Protein AF-A0A2H9MKX2-F1 (afdb_monomer_lite)

Structure (mmCIF, N/CA/C/O backbone):
data_AF-A0A2H9MKX2-F1
#
_entry.id   AF-A0A2H9MKX2-F1
#
loop_
_atom_site.group_PDB
_atom_site.id
_atom_site.type_symbol
_atom_site.label_atom_id
_atom_site.label_alt_id
_atom_site.label_comp_id
_atom_site.label_asym_id
_atom_site.label_entity_id
_atom_site.label_seq_id
_atom_site.pdbx_PDB_ins_code
_atom_site.Cartn_x
_atom_site.Cartn_y
_atom_site.Cartn_z
_atom_site.occupancy
_atom_site.B_iso_or_equiv
_atom_site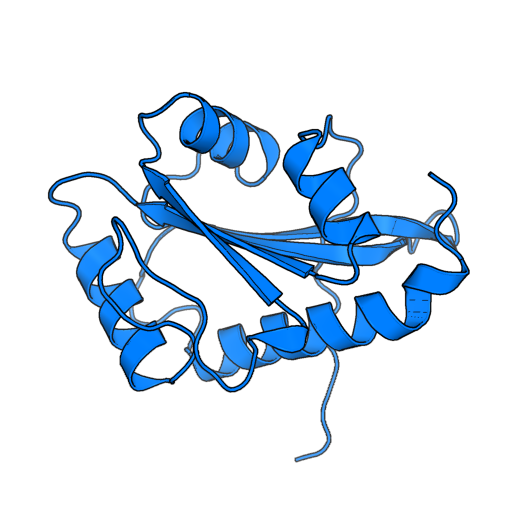.auth_seq_id
_atom_site.auth_comp_id
_atom_site.auth_asym_id
_atom_site.auth_atom_id
_atom_site.pdbx_PDB_model_num
ATOM 1 N N . PRO A 1 1 ? 14.226 -6.787 18.713 1.00 56.94 1 PRO A N 1
ATOM 2 C CA . PRO A 1 1 ? 13.653 -5.441 18.943 1.00 56.94 1 PRO A CA 1
ATOM 3 C C . PRO A 1 1 ? 12.142 -5.561 19.095 1.00 56.94 1 PRO A C 1
ATOM 5 O O . PRO A 1 1 ? 11.544 -6.360 18.383 1.00 56.94 1 PRO A O 1
ATOM 8 N N . GLU A 1 2 ? 11.560 -4.831 20.038 1.00 74.94 2 GLU A N 1
ATOM 9 C CA . GLU A 1 2 ? 10.108 -4.739 20.190 1.00 74.94 2 GLU A CA 1
ATOM 10 C C . GLU A 1 2 ? 9.519 -3.987 18.985 1.00 74.94 2 GLU A C 1
ATOM 12 O O . GLU A 1 2 ? 10.102 -3.006 18.512 1.00 74.94 2 GLU A O 1
ATOM 17 N N . PHE A 1 3 ? 8.414 -4.488 18.432 1.00 84.31 3 PHE A N 1
ATOM 18 C CA . PHE A 1 3 ? 7.737 -3.858 17.301 1.00 84.31 3 PHE A CA 1
ATOM 19 C C . PHE A 1 3 ? 7.150 -2.512 17.743 1.00 84.31 3 PHE A C 1
ATOM 21 O O . PHE A 1 3 ? 6.425 -2.445 18.731 1.00 84.31 3 PHE A O 1
ATOM 28 N N . THR A 1 4 ? 7.471 -1.435 17.020 1.00 88.00 4 THR A N 1
ATOM 29 C CA . THR A 1 4 ? 6.900 -0.102 17.259 1.00 88.00 4 THR A CA 1
ATOM 30 C C . THR A 1 4 ? 6.056 0.301 16.052 1.00 88.00 4 THR A C 1
ATOM 32 O O . THR A 1 4 ? 6.639 0.601 15.004 1.00 88.00 4 THR A O 1
ATOM 35 N N . PRO A 1 5 ? 4.716 0.363 16.183 1.00 87.69 5 PRO A N 1
ATOM 36 C CA . PRO A 1 5 ? 3.852 0.725 15.070 1.00 87.69 5 PRO A CA 1
ATOM 37 C C . PRO A 1 5 ? 4.160 2.122 14.520 1.00 87.69 5 PRO A C 1
ATOM 39 O O . PRO A 1 5 ? 4.211 3.111 15.258 1.00 87.69 5 PRO A O 1
ATOM 42 N N . PHE A 1 6 ? 4.317 2.215 13.203 1.00 90.38 6 PHE A N 1
ATOM 43 C CA . PHE A 1 6 ? 4.342 3.461 12.450 1.00 90.38 6 PHE A CA 1
ATOM 44 C C . PHE A 1 6 ? 3.003 4.201 12.605 1.00 90.38 6 PHE A C 1
ATOM 46 O O . PHE A 1 6 ? 1.933 3.600 12.526 1.00 90.38 6 PHE A O 1
ATOM 53 N N . LYS A 1 7 ? 3.063 5.519 12.833 1.00 88.75 7 LYS A N 1
ATOM 54 C CA . LYS A 1 7 ? 1.887 6.377 13.089 1.00 88.75 7 LYS A CA 1
ATOM 55 C C . LYS A 1 7 ? 1.712 7.511 12.07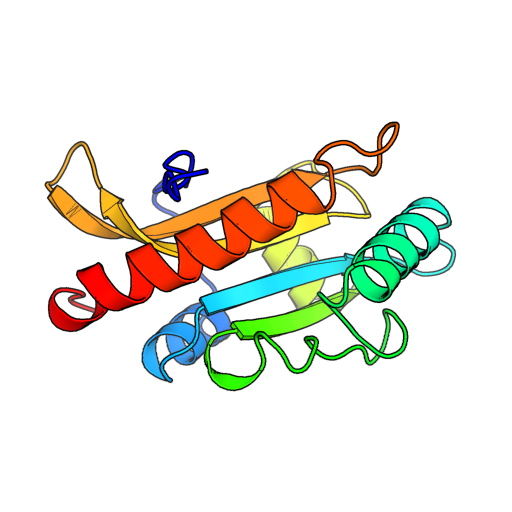5 1.00 88.75 7 LYS A C 1
ATOM 57 O O . LYS A 1 7 ? 0.837 8.348 12.249 1.00 88.75 7 LYS A O 1
ATOM 62 N N . GLY A 1 8 ? 2.545 7.577 11.038 1.00 90.75 8 GLY A N 1
ATOM 63 C CA . GLY A 1 8 ? 2.546 8.681 10.070 1.00 90.75 8 GLY A CA 1
ATOM 64 C C . GLY A 1 8 ? 1.531 8.530 8.932 1.00 90.75 8 GLY A C 1
ATOM 65 O O . GLY A 1 8 ? 1.814 8.986 7.827 1.00 90.75 8 GLY A O 1
ATOM 66 N N . PHE A 1 9 ? 0.397 7.865 9.167 1.00 95.06 9 PHE A N 1
ATOM 67 C CA . PHE A 1 9 ? -0.681 7.770 8.182 1.00 95.06 9 PHE A CA 1
ATOM 68 C C . PHE A 1 9 ? -1.462 9.091 8.135 1.00 95.06 9 PHE A C 1
ATOM 70 O O . PHE A 1 9 ? -1.891 9.609 9.164 1.00 95.06 9 PHE A O 1
ATOM 77 N N . LEU A 1 10 ? -1.639 9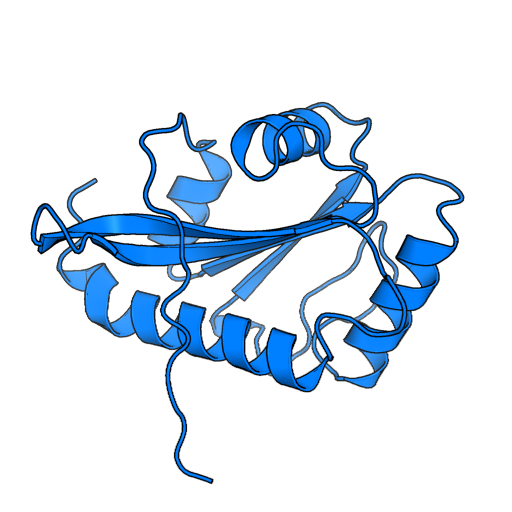.642 6.937 1.00 94.19 10 LEU A N 1
ATOM 78 C CA . LEU A 1 10 ? -2.468 10.814 6.674 1.00 94.19 10 LEU A CA 1
ATOM 79 C C . LEU A 1 10 ? -3.944 10.412 6.682 1.00 94.19 10 LEU A C 1
ATOM 81 O O . LEU A 1 10 ? -4.289 9.408 6.075 1.00 94.19 10 LEU A O 1
ATOM 85 N N . THR A 1 11 ? -4.807 11.220 7.301 1.00 94.44 11 THR A N 1
ATOM 86 C CA . THR A 1 11 ? -6.266 10.991 7.399 1.00 94.44 11 THR A CA 1
ATOM 87 C C . THR A 1 11 ? -7.080 12.124 6.769 1.00 94.44 11 THR A C 1
ATOM 89 O O . THR A 1 11 ? -8.207 12.415 7.177 1.00 94.44 11 THR A O 1
ATOM 92 N N . LYS A 1 12 ? -6.498 12.831 5.789 1.00 90.75 12 LYS A N 1
ATOM 93 C CA . LYS A 1 12 ? -7.171 13.969 5.148 1.00 90.75 12 LYS A CA 1
ATOM 94 C C . LYS A 1 12 ? -8.432 13.492 4.429 1.00 90.75 12 LYS A C 1
ATOM 96 O O . LYS A 1 12 ? -8.437 12.427 3.823 1.00 90.75 12 LYS A O 1
ATOM 101 N N . ASN A 1 13 ? -9.465 14.329 4.438 1.00 90.06 13 ASN A N 1
ATOM 102 C CA . ASN A 1 13 ? -10.708 14.035 3.738 1.00 90.06 13 ASN A CA 1
ATOM 103 C C . ASN A 1 13 ? -10.496 14.103 2.215 1.00 90.06 13 ASN A C 1
ATOM 105 O O . ASN A 1 13 ? -10.361 15.194 1.656 1.00 90.06 13 ASN A O 1
ATOM 109 N N . VAL A 1 14 ? -10.442 12.942 1.564 1.00 93.88 14 VAL A N 1
ATOM 110 C CA . VAL A 1 14 ? -10.315 12.785 0.110 1.00 93.88 14 VAL A CA 1
ATOM 111 C C . VAL A 1 14 ? -11.357 11.788 -0.390 1.00 93.88 14 VAL A C 1
ATOM 113 O O . VAL A 1 14 ? -11.854 10.961 0.371 1.00 93.88 14 VAL A O 1
ATOM 116 N N . SER A 1 15 ? -11.682 11.849 -1.681 1.00 95.12 15 SER A N 1
ATOM 117 C CA . SER A 1 15 ? -12.551 10.848 -2.304 1.00 95.12 15 SER A CA 1
ATOM 118 C C . SER A 1 15 ? -11.751 9.571 -2.553 1.00 95.12 15 SER A C 1
ATOM 120 O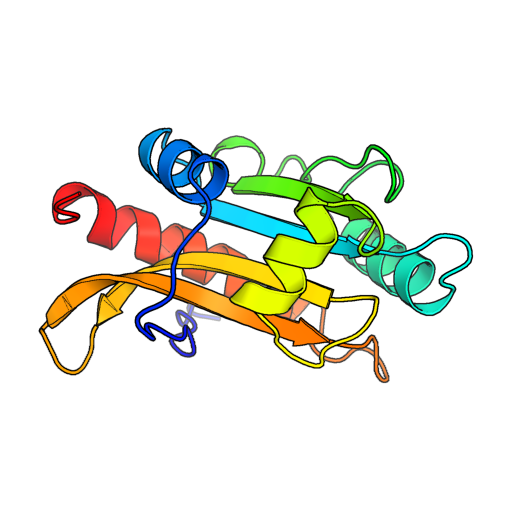 O . SER A 1 15 ? -11.023 9.479 -3.539 1.00 95.12 15 SER A O 1
ATOM 122 N N . HIS A 1 16 ? -11.852 8.597 -1.650 1.00 95.88 16 HIS A N 1
ATOM 123 C CA . HIS A 1 16 ? -11.231 7.289 -1.848 1.00 95.88 16 HIS A CA 1
ATOM 124 C C . HIS A 1 16 ? -11.947 6.521 -2.970 1.00 95.88 16 HIS A C 1
ATOM 126 O O . HIS A 1 16 ? -13.177 6.499 -2.977 1.00 95.88 16 HIS A O 1
ATOM 132 N N . PRO A 1 17 ? -11.220 5.889 -3.909 1.00 95.62 17 PRO A N 1
ATOM 133 C CA . PRO A 1 17 ? -11.842 5.048 -4.924 1.00 95.62 17 PRO A CA 1
ATOM 134 C C . PRO A 1 17 ? -12.589 3.859 -4.310 1.00 95.62 17 PRO A C 1
ATOM 136 O O . PRO A 1 17 ? -12.101 3.260 -3.350 1.00 95.62 17 PRO A O 1
ATOM 139 N N . ASP A 1 18 ? -13.710 3.456 -4.914 1.00 96.38 18 ASP A N 1
ATOM 140 C CA . ASP A 1 18 ? -14.543 2.353 -4.407 1.00 96.38 18 ASP A CA 1
ATOM 141 C C . ASP A 1 18 ? -13.743 1.059 -4.224 1.00 96.38 18 ASP A C 1
ATOM 143 O O . ASP A 1 18 ? -13.827 0.420 -3.183 1.00 96.38 18 ASP A O 1
ATOM 147 N N . TRP A 1 19 ? -12.849 0.730 -5.163 1.00 96.88 19 TRP A N 1
ATOM 148 C CA . TRP A 1 19 ? -12.006 -0.466 -5.068 1.00 96.88 19 TRP A CA 1
ATOM 149 C C . TRP A 1 19 ? -11.062 -0.460 -3.853 1.00 96.88 19 TRP A C 1
ATOM 151 O O . TRP A 1 19 ? -10.687 -1.529 -3.371 1.00 96.88 19 TRP A O 1
ATOM 161 N N . VAL A 1 20 ? -10.680 0.714 -3.333 1.00 97.94 20 VAL A N 1
ATOM 162 C CA . VAL A 1 20 ? -9.917 0.823 -2.078 1.00 97.94 20 VAL A CA 1
ATOM 163 C C . VAL A 1 20 ? -10.825 0.509 -0.897 1.00 97.94 20 VAL A C 1
ATOM 165 O O . VAL A 1 20 ? -10.450 -0.280 -0.031 1.00 97.94 20 VAL A O 1
ATOM 168 N N . VAL A 1 21 ? -12.016 1.111 -0.869 1.00 97.75 21 VAL A N 1
ATOM 169 C CA . VAL A 1 21 ? -13.001 0.919 0.203 1.00 97.75 21 VAL A CA 1
ATOM 170 C C . VAL A 1 21 ? -13.450 -0.539 0.268 1.00 97.75 21 VAL A C 1
ATOM 172 O O . VAL A 1 21 ? -13.480 -1.118 1.350 1.00 97.75 21 VAL A O 1
ATOM 175 N N . ASP A 1 22 ? -13.743 -1.146 -0.877 1.00 98.12 22 ASP A N 1
ATOM 176 C CA . ASP A 1 22 ? -14.174 -2.538 -0.982 1.00 98.12 22 ASP A CA 1
ATOM 177 C C . ASP A 1 22 ? -13.067 -3.493 -0.531 1.00 98.12 22 ASP A C 1
ATOM 179 O O . ASP A 1 22 ? -13.323 -4.394 0.260 1.00 98.12 22 ASP A O 1
ATOM 183 N N . THR A 1 23 ? -11.811 -3.237 -0.912 1.00 98.31 23 THR A N 1
ATOM 184 C CA . THR A 1 23 ? -10.678 -4.052 -0.442 1.00 98.31 23 THR A CA 1
ATOM 185 C C . THR A 1 23 ? -10.527 -4.001 1.082 1.00 98.31 23 THR A C 1
ATOM 187 O O . THR A 1 23 ? -10.294 -5.031 1.716 1.00 98.31 23 THR A O 1
ATOM 190 N N . LEU A 1 24 ? -10.699 -2.816 1.679 1.00 98.31 24 LEU A N 1
ATOM 191 C CA . LEU A 1 24 ? -10.678 -2.656 3.133 1.00 98.31 24 LEU A CA 1
ATOM 192 C C . LEU A 1 24 ? -11.871 -3.349 3.799 1.00 98.31 24 LEU A C 1
ATOM 194 O O . LEU A 1 24 ? -11.719 -3.871 4.896 1.00 98.31 24 LEU A O 1
ATOM 198 N N . LYS A 1 25 ? -13.049 -3.392 3.172 1.00 97.56 25 LYS A N 1
ATOM 199 C CA . LYS A 1 25 ? -14.199 -4.160 3.685 1.00 97.56 25 LYS A CA 1
ATOM 200 C C . LYS A 1 25 ? -13.976 -5.670 3.592 1.00 97.56 25 LYS A C 1
ATOM 202 O O . LYS A 1 25 ? -14.417 -6.397 4.478 1.00 97.56 25 LYS A O 1
ATOM 207 N N . ASP A 1 26 ? -13.245 -6.117 2.576 1.00 97.19 26 ASP A N 1
ATOM 208 C CA . ASP A 1 26 ? -12.917 -7.523 2.321 1.00 97.19 26 ASP A CA 1
ATOM 209 C C . ASP A 1 26 ? -11.842 -8.099 3.263 1.00 97.19 26 ASP A C 1
ATOM 211 O O . ASP A 1 26 ? -11.420 -9.245 3.093 1.00 97.19 26 ASP A O 1
ATOM 215 N N . GLY A 1 27 ? -11.390 -7.340 4.266 1.00 97.44 27 GLY A N 1
ATOM 216 C CA . GLY A 1 27 ? -10.438 -7.840 5.259 1.00 97.44 27 GLY A CA 1
ATOM 217 C C . GLY A 1 27 ? -8.974 -7.526 4.961 1.00 97.44 27 GLY A C 1
ATOM 218 O O . GLY A 1 27 ? -8.115 -8.082 5.638 1.00 97.44 27 GLY A O 1
ATOM 219 N N . LYS A 1 28 ? -8.657 -6.709 3.943 1.00 98.56 28 LYS A N 1
ATOM 220 C CA . LYS A 1 28 ? -7.266 -6.489 3.510 1.00 98.56 28 LYS A CA 1
ATOM 221 C C . LYS A 1 28 ? -6.875 -5.023 3.460 1.00 98.56 28 LYS A C 1
ATOM 223 O O . LYS A 1 28 ? -7.616 -4.180 2.963 1.00 98.56 28 LYS A O 1
ATOM 228 N N . ILE A 1 29 ? -5.642 -4.730 3.863 1.00 98.62 29 ILE A N 1
ATOM 229 C CA . ILE A 1 29 ? -5.035 -3.417 3.621 1.00 98.62 29 ILE A CA 1
ATOM 230 C C . ILE A 1 29 ? -4.596 -3.303 2.159 1.00 98.62 29 ILE A C 1
ATOM 232 O O . ILE A 1 29 ? -4.291 -4.297 1.491 1.00 98.62 29 ILE A O 1
ATOM 236 N N . VAL A 1 30 ? -4.543 -2.074 1.649 1.00 98.81 30 VAL A N 1
ATOM 237 C CA . VAL A 1 30 ? -4.218 -1.815 0.243 1.00 98.81 30 VAL A CA 1
ATOM 238 C C . VAL A 1 30 ? -2.761 -1.391 0.118 1.00 98.81 30 VAL A C 1
ATOM 240 O O . VAL A 1 30 ? -2.328 -0.411 0.725 1.00 98.81 30 VAL A O 1
ATOM 243 N N . PHE A 1 31 ? -2.014 -2.099 -0.722 1.00 98.62 31 PHE A N 1
ATOM 244 C CA . PHE A 1 31 ? -0.693 -1.695 -1.193 1.00 98.62 31 PHE A CA 1
ATOM 245 C C . PHE A 1 31 ? -0.829 -1.285 -2.657 1.00 98.62 31 PHE A C 1
ATOM 247 O O . PHE A 1 31 ? -1.188 -2.106 -3.493 1.00 98.62 31 PHE A O 1
ATOM 254 N N . ILE A 1 32 ? -0.482 -0.048 -3.003 1.00 98.19 32 ILE A N 1
ATOM 255 C CA . ILE A 1 32 ? -0.386 0.409 -4.393 1.00 98.19 32 ILE A CA 1
ATOM 256 C C . ILE A 1 32 ? 1.082 0.616 -4.758 1.00 98.19 32 ILE A C 1
ATOM 258 O O . ILE A 1 32 ? 1.800 1.331 -4.057 1.00 98.19 32 ILE A O 1
ATOM 262 N N . PHE A 1 33 ? 1.516 0.039 -5.876 1.00 97.38 33 PHE A N 1
ATOM 263 C CA . PHE A 1 33 ? 2.790 0.366 -6.510 1.00 97.38 33 PHE A CA 1
ATOM 264 C C . PHE A 1 33 ? 2.533 0.988 -7.882 1.00 97.38 33 PHE A C 1
ATOM 266 O O . PHE A 1 33 ? 2.015 0.337 -8.785 1.00 97.38 33 PHE A O 1
ATOM 273 N N . LEU A 1 34 ? 2.869 2.264 -8.032 1.00 96.69 34 LEU A N 1
ATOM 274 C CA . LEU A 1 34 ? 2.696 3.030 -9.259 1.00 96.69 34 LEU A CA 1
ATOM 275 C C . LEU A 1 34 ? 3.997 3.034 -10.054 1.00 96.69 34 LEU A C 1
ATOM 277 O O . LEU A 1 34 ? 4.993 3.617 -9.619 1.00 96.69 34 LEU A O 1
ATOM 281 N N . TRP A 1 35 ? 3.960 2.447 -11.244 1.00 95.81 35 TRP A N 1
ATOM 282 C CA . TRP A 1 35 ? 5.092 2.335 -12.161 1.00 95.81 35 TRP A CA 1
ATOM 283 C C . TRP A 1 35 ? 4.753 2.945 -13.524 1.00 95.81 35 TRP A C 1
ATOM 285 O O . TRP A 1 35 ? 3.610 3.305 -13.800 1.00 95.81 35 TRP A O 1
ATOM 295 N N . SER A 1 36 ? 5.749 3.121 -14.389 1.00 94.50 36 SER A N 1
ATOM 296 C CA . SER A 1 36 ? 5.511 3.506 -15.784 1.00 94.50 36 SER A CA 1
ATOM 297 C C . SER A 1 36 ? 6.452 2.755 -16.728 1.00 94.50 36 SER A C 1
ATOM 299 O O . SER A 1 36 ? 7.534 2.341 -16.309 1.00 94.50 36 SER A O 1
ATOM 301 N N . PRO A 1 37 ? 6.081 2.556 -18.007 1.00 93.31 37 PRO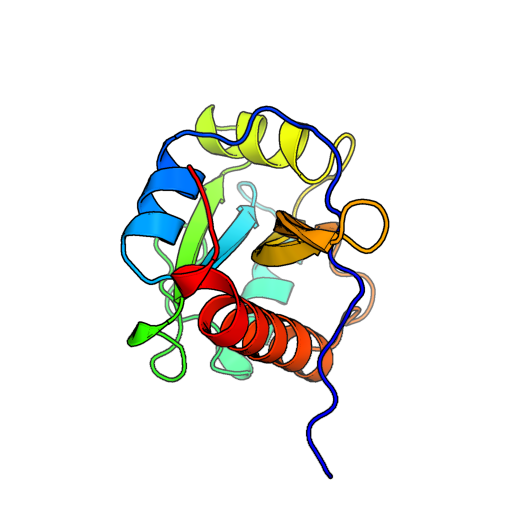 A N 1
ATOM 302 C CA . PRO A 1 37 ? 6.937 1.837 -18.943 1.00 93.31 37 PRO A CA 1
ATOM 303 C C . PRO A 1 37 ? 8.324 2.476 -19.066 1.00 93.31 37 PRO A C 1
ATOM 305 O O . PRO A 1 37 ? 8.437 3.690 -19.247 1.00 93.31 37 PRO A O 1
ATOM 308 N N . ARG A 1 38 ? 9.372 1.640 -19.056 1.00 89.94 38 ARG A N 1
ATOM 309 C CA . ARG A 1 38 ? 10.788 2.056 -19.137 1.00 89.94 38 ARG A CA 1
ATOM 310 C C . ARG A 1 38 ? 11.246 2.922 -17.951 1.00 89.94 38 ARG A C 1
ATOM 312 O O . ARG A 1 38 ? 12.160 3.734 -18.094 1.00 89.94 38 ARG A O 1
ATOM 319 N N . CYS A 1 39 ? 10.624 2.751 -16.788 1.00 91.31 39 CYS A N 1
ATOM 320 C CA . CYS A 1 39 ? 11.023 3.403 -15.549 1.00 91.31 39 CYS A CA 1
ATOM 321 C C . CYS A 1 39 ? 12.112 2.592 -14.833 1.00 91.31 39 CYS A C 1
ATOM 323 O O . CYS A 1 39 ? 11.823 1.750 -13.990 1.00 91.31 39 CYS A O 1
ATOM 325 N N . LYS A 1 40 ? 13.382 2.892 -15.121 1.00 92.50 40 LYS A N 1
ATOM 326 C CA . LYS A 1 40 ? 14.514 2.225 -14.458 1.00 92.50 40 LYS A CA 1
ATOM 327 C C . LYS A 1 40 ? 14.454 2.289 -12.914 1.00 92.50 40 LYS A C 1
ATOM 329 O O . LYS A 1 40 ? 14.685 1.258 -12.292 1.00 92.50 40 LYS A O 1
ATOM 334 N N . PRO A 1 41 ? 14.112 3.430 -12.275 1.00 92.06 41 PRO A N 1
ATOM 335 C CA . PRO A 1 41 ? 13.983 3.469 -10.816 1.00 92.06 41 PRO A CA 1
ATOM 336 C C . PRO A 1 41 ? 12.829 2.612 -10.277 1.00 92.06 41 PRO A C 1
ATOM 338 O O . PRO A 1 41 ? 12.890 2.160 -9.138 1.00 92.06 41 PRO A O 1
ATOM 341 N N . CYS A 1 42 ? 11.786 2.381 -11.082 1.00 93.94 42 CYS A N 1
ATOM 342 C CA . CYS A 1 42 ? 10.713 1.463 -10.722 1.00 93.94 42 CYS A CA 1
ATOM 343 C C . CYS A 1 42 ? 11.272 0.037 -10.671 1.00 93.94 42 CYS A C 1
ATOM 345 O O . CYS A 1 42 ? 11.210 -0.589 -9.613 1.00 93.94 42 CYS A O 1
ATOM 347 N N . ASP A 1 43 ? 11.943 -0.405 -11.747 1.00 93.31 43 ASP A N 1
ATOM 348 C CA . ASP A 1 43 ? 12.541 -1.744 -11.828 1.00 93.31 43 ASP A CA 1
ATOM 349 C C . ASP A 1 43 ? 13.488 -2.019 -10.646 1.00 93.31 43 ASP A C 1
ATOM 351 O O . ASP A 1 43 ? 13.493 -3.111 -10.068 1.00 93.31 43 ASP A O 1
ATOM 355 N N . GLU A 1 44 ? 14.303 -1.026 -10.277 1.00 92.88 44 GLU A N 1
ATOM 356 C CA . GLU A 1 44 ? 15.218 -1.092 -9.134 1.00 92.88 44 GLU A CA 1
ATOM 357 C C . GLU A 1 44 ? 14.452 -1.269 -7.815 1.00 92.88 44 GLU A C 1
ATOM 359 O O . GLU A 1 44 ? 14.696 -2.238 -7.090 1.00 92.88 44 GLU A O 1
ATOM 364 N N . GLN A 1 45 ? 13.460 -0.416 -7.537 1.00 93.88 45 GLN A N 1
ATOM 365 C CA . GLN A 1 45 ? 12.645 -0.531 -6.328 1.00 93.88 45 GLN A CA 1
ATOM 366 C C . GLN A 1 45 ? 11.867 -1.855 -6.270 1.00 93.88 45 GLN A C 1
ATOM 368 O O . GLN A 1 45 ? 11.775 -2.478 -5.210 1.00 93.88 45 GLN A O 1
ATOM 373 N N . TRP A 1 46 ? 11.316 -2.315 -7.394 1.00 95.19 46 TRP A N 1
ATOM 374 C CA . TRP A 1 46 ? 10.599 -3.583 -7.470 1.00 95.19 46 TRP A CA 1
ATOM 375 C C . TRP A 1 46 ? 11.505 -4.769 -7.139 1.00 95.19 46 TRP A C 1
ATOM 377 O O . TRP A 1 46 ? 11.115 -5.673 -6.395 1.00 95.19 46 TRP A O 1
ATOM 387 N N . ASN A 1 47 ? 12.733 -4.775 -7.658 1.00 94.69 47 ASN A N 1
ATOM 388 C CA . ASN A 1 47 ? 13.703 -5.829 -7.371 1.00 94.69 47 ASN A CA 1
ATOM 389 C C . ASN A 1 47 ? 14.168 -5.822 -5.910 1.00 94.69 47 ASN A C 1
ATOM 391 O O . ASN A 1 47 ? 14.361 -6.898 -5.336 1.00 94.69 47 ASN A O 1
ATOM 395 N N . ASP A 1 48 ? 14.266 -4.654 -5.281 1.00 93.94 48 ASP A N 1
ATOM 396 C CA . ASP A 1 48 ? 14.527 -4.539 -3.846 1.00 93.94 48 ASP A CA 1
ATOM 397 C C . ASP A 1 48 ? 13.376 -5.101 -3.008 1.00 93.94 48 ASP A C 1
ATOM 399 O O . ASP A 1 48 ? 13.598 -5.929 -2.120 1.00 93.94 48 ASP A O 1
ATOM 403 N N . MET A 1 49 ? 12.133 -4.720 -3.324 1.00 95.38 49 MET A N 1
ATOM 404 C CA . MET A 1 49 ? 10.940 -5.248 -2.653 1.00 95.38 49 MET A CA 1
ATOM 405 C C . MET A 1 49 ? 10.842 -6.767 -2.811 1.00 95.38 49 MET A C 1
ATOM 407 O O . MET A 1 49 ? 10.514 -7.478 -1.859 1.00 95.38 49 MET A O 1
ATOM 411 N N . LYS A 1 50 ? 11.179 -7.280 -3.995 1.00 96.00 50 LYS A N 1
ATOM 412 C CA . LYS A 1 50 ? 11.215 -8.712 -4.300 1.00 96.00 50 LYS A CA 1
ATOM 413 C C . LYS A 1 50 ? 12.295 -9.442 -3.510 1.00 96.00 50 LYS A C 1
ATOM 415 O O . LYS A 1 50 ? 12.007 -10.454 -2.882 1.00 96.00 50 LYS A O 1
ATOM 420 N N . SER A 1 51 ? 13.511 -8.897 -3.462 1.00 95.19 51 SER A N 1
ATOM 421 C CA . SER A 1 51 ? 14.617 -9.440 -2.655 1.00 95.19 51 SER A CA 1
ATOM 422 C C . SER A 1 51 ? 14.288 -9.428 -1.161 1.00 95.19 51 SER A C 1
ATOM 424 O O . SER A 1 51 ? 14.717 -10.298 -0.407 1.00 95.19 51 SER A O 1
ATOM 426 N N . ALA A 1 52 ? 13.475 -8.464 -0.731 1.00 95.00 52 ALA A N 1
ATOM 427 C CA . ALA A 1 52 ? 12.967 -8.372 0.625 1.00 95.00 52 ALA A CA 1
ATOM 428 C C . ALA A 1 52 ? 11.758 -9.294 0.900 1.00 95.00 52 ALA A C 1
ATOM 430 O O . ALA A 1 52 ? 11.336 -9.374 2.056 1.00 95.00 52 ALA A O 1
ATOM 431 N N . GLY A 1 53 ? 11.210 -9.984 -0.105 1.00 96.62 53 GLY A N 1
ATOM 432 C CA . GLY A 1 53 ? 10.038 -10.858 0.021 1.00 96.62 53 GLY A CA 1
ATOM 433 C C . GLY A 1 53 ? 8.705 -10.117 0.179 1.00 96.62 53 GLY A C 1
ATOM 434 O O . GLY A 1 53 ? 7.741 -10.702 0.662 1.00 96.62 53 GLY A O 1
ATOM 435 N N . ILE A 1 54 ? 8.651 -8.829 -0.176 1.00 97.38 54 ILE A N 1
ATOM 436 C CA . ILE A 1 54 ? 7.436 -8.002 -0.111 1.00 97.38 54 ILE A CA 1
ATOM 437 C C . ILE A 1 54 ? 6.543 -8.263 -1.325 1.00 97.38 54 ILE A C 1
ATOM 439 O O . ILE A 1 54 ? 5.327 -8.319 -1.183 1.00 97.38 54 ILE A O 1
ATOM 443 N N . VAL A 1 55 ? 7.140 -8.450 -2.505 1.00 97.88 55 VAL A N 1
ATOM 444 C CA . VAL A 1 55 ? 6.432 -8.711 -3.770 1.00 97.88 55 VAL A CA 1
ATOM 445 C C . VAL A 1 55 ? 7.059 -9.884 -4.522 1.00 97.88 55 VAL A C 1
ATOM 447 O O . VAL A 1 55 ? 8.190 -10.283 -4.243 1.00 97.88 55 VAL A O 1
ATOM 450 N N . ARG A 1 56 ? 6.349 -10.413 -5.520 1.00 97.38 56 ARG A N 1
ATOM 451 C CA . ARG A 1 56 ? 6.842 -11.407 -6.481 1.00 97.38 56 ARG A CA 1
ATOM 452 C C . ARG A 1 56 ? 6.360 -11.106 -7.901 1.00 97.38 56 ARG A C 1
ATOM 454 O O . ARG A 1 56 ? 5.409 -10.361 -8.100 1.00 97.38 56 ARG A O 1
ATOM 461 N N . GLY A 1 57 ? 7.033 -11.685 -8.896 1.00 95.81 57 GLY A N 1
ATOM 462 C CA . GLY A 1 57 ? 6.754 -11.425 -10.315 1.00 95.81 57 GLY A CA 1
ATOM 463 C C . GLY A 1 57 ? 7.440 -10.161 -10.848 1.00 95.81 57 GLY A C 1
ATOM 464 O O . GLY A 1 57 ? 8.523 -9.783 -10.383 1.00 95.81 57 GLY A O 1
ATOM 465 N N . ILE A 1 58 ? 6.830 -9.528 -11.848 1.00 93.44 58 ILE A N 1
ATOM 466 C CA . ILE A 1 58 ? 7.273 -8.255 -12.445 1.00 93.44 58 ILE A CA 1
ATOM 467 C C . ILE A 1 58 ? 6.238 -7.166 -12.166 1.00 93.44 58 ILE A C 1
ATOM 469 O O . ILE A 1 58 ? 5.108 -7.491 -11.837 1.00 93.44 58 ILE A O 1
ATOM 473 N N . GLU A 1 59 ? 6.597 -5.893 -12.312 1.00 92.12 59 GLU A N 1
ATOM 474 C CA . GLU A 1 59 ? 5.706 -4.771 -11.981 1.00 92.12 59 GLU A CA 1
ATOM 475 C C . GLU A 1 59 ? 4.337 -4.876 -12.664 1.00 92.12 59 GLU A C 1
ATOM 477 O O . GLU A 1 59 ? 3.311 -4.659 -12.033 1.00 92.12 59 GLU A O 1
ATOM 482 N N . GLU A 1 60 ? 4.297 -5.263 -13.938 1.00 92.94 60 GLU A N 1
ATOM 483 C CA . GLU A 1 60 ? 3.066 -5.268 -14.734 1.00 92.94 60 GLU A CA 1
ATOM 484 C C . GLU A 1 60 ? 1.995 -6.254 -14.242 1.00 92.94 60 GLU A C 1
ATOM 486 O O . GLU A 1 60 ? 0.804 -5.985 -14.375 1.00 92.94 60 GLU A O 1
ATOM 491 N N . ASN A 1 61 ? 2.399 -7.381 -13.657 1.00 90.44 61 ASN A N 1
ATOM 492 C CA . ASN A 1 61 ? 1.494 -8.438 -13.195 1.00 90.44 61 ASN A CA 1
ATOM 493 C C . ASN A 1 61 ? 1.902 -8.992 -11.825 1.00 90.44 61 ASN A C 1
ATOM 495 O O . ASN A 1 61 ? 1.724 -10.173 -11.527 1.00 90.44 61 ASN A O 1
ATOM 499 N N . GLY A 1 62 ? 2.521 -8.136 -11.024 1.00 93.69 62 GLY A N 1
ATOM 500 C CA . GLY A 1 62 ? 3.140 -8.526 -9.779 1.00 93.69 62 GLY A CA 1
ATOM 501 C C . GLY A 1 62 ? 2.130 -8.830 -8.690 1.00 93.69 62 GLY A C 1
ATOM 502 O O . GLY A 1 62 ? 1.030 -8.279 -8.648 1.00 93.69 62 GLY A O 1
ATOM 503 N N . GLU A 1 63 ? 2.543 -9.688 -7.770 1.00 96.81 63 GLU A N 1
ATOM 504 C CA . GLU A 1 63 ? 1.732 -10.114 -6.637 1.00 96.81 63 GLU A CA 1
ATOM 505 C C . GLU A 1 63 ? 2.452 -9.787 -5.332 1.00 96.81 63 GLU A C 1
ATOM 507 O O . GLU A 1 63 ? 3.675 -9.619 -5.296 1.00 96.81 63 GLU A O 1
ATOM 512 N N . ILE A 1 64 ? 1.691 -9.697 -4.245 1.00 98.06 64 ILE A N 1
ATOM 513 C CA . ILE A 1 64 ? 2.279 -9.586 -2.915 1.00 98.06 64 ILE A CA 1
ATOM 514 C C . ILE A 1 64 ? 3.032 -10.884 -2.575 1.00 98.06 64 ILE A C 1
ATOM 516 O O . ILE A 1 64 ? 2.673 -11.974 -3.026 1.00 98.06 64 ILE A O 1
ATOM 520 N N . GLY A 1 65 ? 4.115 -10.769 -1.814 1.00 97.75 65 GLY A N 1
ATOM 521 C CA . GLY A 1 65 ? 4.861 -11.916 -1.313 1.00 97.75 65 GLY A CA 1
ATOM 522 C C . GLY A 1 65 ? 4.054 -12.723 -0.294 1.00 97.75 65 GLY A C 1
ATOM 523 O O . GLY A 1 65 ? 3.206 -12.182 0.415 1.00 97.75 65 GLY A O 1
ATOM 524 N N . ASP A 1 66 ? 4.367 -14.015 -0.186 1.00 97.00 66 ASP A N 1
ATOM 525 C CA . ASP A 1 66 ? 3.582 -14.997 0.580 1.00 97.00 66 ASP A CA 1
ATOM 526 C C . ASP A 1 66 ? 3.370 -14.603 2.047 1.00 97.00 66 ASP A C 1
ATOM 528 O O . ASP A 1 66 ? 2.310 -14.863 2.606 1.00 97.00 66 ASP A O 1
ATOM 532 N N . LYS A 1 67 ? 4.344 -13.909 2.653 1.00 95.94 67 LYS A N 1
ATOM 533 C CA . LYS A 1 67 ? 4.258 -13.416 4.037 1.00 95.94 67 LYS A CA 1
ATOM 534 C C . LYS A 1 67 ? 3.029 -12.532 4.286 1.00 95.94 67 LYS A C 1
ATOM 536 O O . LYS A 1 67 ? 2.534 -12.512 5.403 1.00 95.94 67 LYS A O 1
ATOM 541 N N . TYR A 1 68 ? 2.600 -11.770 3.285 1.00 97.50 68 TYR A N 1
ATOM 542 C CA . TYR A 1 68 ? 1.568 -10.741 3.416 1.00 97.50 68 TYR A CA 1
ATOM 543 C C . TYR A 1 68 ? 0.306 -11.071 2.606 1.00 97.50 68 TYR A C 1
ATOM 545 O O . TYR A 1 68 ? -0.581 -10.232 2.480 1.00 97.50 68 TYR A O 1
ATOM 553 N N . ASN A 1 69 ? 0.229 -12.262 2.008 1.00 96.38 69 ASN A N 1
ATOM 554 C CA . ASN A 1 69 ? -0.818 -12.605 1.048 1.00 96.38 69 ASN A CA 1
ATOM 555 C C . ASN A 1 69 ? -2.230 -12.612 1.650 1.00 96.38 69 ASN A C 1
ATOM 557 O O . ASN A 1 69 ? -3.199 -12.283 0.958 1.00 96.38 69 ASN A O 1
ATOM 561 N N . ASP A 1 70 ? -2.349 -12.953 2.928 1.00 97.75 70 ASP A N 1
ATOM 562 C CA . ASP A 1 70 ? -3.643 -13.030 3.597 1.00 97.75 70 ASP A CA 1
ATOM 563 C C . ASP A 1 70 ? -4.153 -11.637 3.996 1.00 97.75 70 AS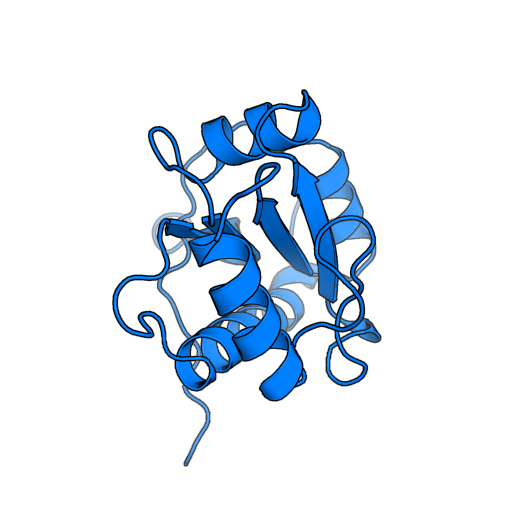P A C 1
ATOM 565 O O . ASP A 1 70 ? -5.333 -11.361 3.796 1.00 97.75 70 ASP A O 1
ATOM 569 N N . ASP A 1 71 ? -3.258 -10.721 4.378 1.00 98.44 71 ASP A N 1
ATOM 570 C CA . ASP A 1 71 ? -3.622 -9.416 4.956 1.00 98.44 71 ASP A CA 1
ATOM 571 C C . ASP A 1 71 ? -3.540 -8.242 3.967 1.00 98.44 71 ASP A C 1
ATOM 573 O O . ASP A 1 71 ? -4.101 -7.171 4.203 1.00 98.44 71 ASP A O 1
ATOM 577 N N . VAL A 1 72 ? -2.808 -8.401 2.859 1.00 98.69 72 VAL A N 1
ATOM 578 C CA . VAL A 1 72 ? -2.479 -7.300 1.946 1.00 98.69 72 VAL A CA 1
ATOM 579 C C . VAL A 1 72 ? -2.931 -7.607 0.529 1.00 98.69 72 VAL A C 1
ATOM 581 O O . VAL A 1 72 ? -2.619 -8.650 -0.049 1.00 98.69 72 VAL A O 1
ATOM 584 N N . LYS A 1 73 ? -3.613 -6.643 -0.089 1.00 98.56 73 LYS A N 1
ATOM 585 C CA . LYS A 1 73 ? -3.895 -6.650 -1.523 1.00 98.56 73 LYS A CA 1
ATOM 586 C C . LYS A 1 73 ? -2.964 -5.676 -2.240 1.00 98.56 73 LYS A C 1
ATOM 588 O O . LYS A 1 73 ? -3.028 -4.468 -2.020 1.00 98.56 73 LYS A O 1
ATOM 593 N N . LEU A 1 74 ? -2.123 -6.209 -3.128 1.00 98.56 74 LEU A N 1
ATOM 594 C CA . LEU A 1 74 ? -1.277 -5.409 -4.013 1.00 98.56 74 LEU A CA 1
ATOM 595 C C . LEU A 1 74 ? -2.035 -4.997 -5.283 1.00 98.56 74 LEU A C 1
ATOM 597 O O . LEU A 1 74 ? -2.601 -5.840 -5.979 1.00 98.56 74 LEU A O 1
ATOM 601 N N . PHE A 1 75 ? -1.959 -3.711 -5.608 1.00 98.06 75 PHE A N 1
ATOM 602 C CA . PHE A 1 75 ? -2.333 -3.119 -6.884 1.00 98.06 75 PHE A CA 1
ATOM 603 C C . PHE A 1 75 ? -1.085 -2.515 -7.521 1.00 98.06 75 PHE A C 1
ATOM 605 O O . PHE A 1 75 ? -0.643 -1.426 -7.154 1.00 98.06 75 PHE A O 1
ATOM 612 N N . SER A 1 76 ? -0.499 -3.234 -8.473 1.00 97.69 76 SER A N 1
ATOM 613 C CA . SER A 1 76 ? 0.607 -2.709 -9.267 1.00 97.69 76 SER A CA 1
ATOM 614 C C . SER A 1 76 ? 0.055 -2.040 -10.524 1.00 97.69 76 SER A C 1
ATOM 616 O O . SER A 1 76 ? -0.470 -2.706 -11.413 1.00 97.69 76 SER A O 1
ATOM 618 N N . LEU A 1 77 ? 0.109 -0.711 -10.577 1.00 97.06 77 LEU A N 1
ATOM 619 C CA . LEU A 1 77 ? -0.628 0.103 -11.541 1.00 97.06 77 LEU A CA 1
ATOM 620 C C . LEU A 1 77 ? 0.315 0.918 -12.425 1.00 97.06 77 LEU A C 1
ATOM 622 O O . LEU A 1 77 ? 1.204 1.617 -11.938 1.00 97.06 77 LEU A O 1
ATOM 626 N N . ASN A 1 78 ? 0.050 0.915 -13.731 1.00 96.12 78 ASN A N 1
ATOM 627 C CA . ASN A 1 78 ? 0.657 1.883 -14.637 1.00 96.12 78 ASN A CA 1
ATOM 628 C C . ASN A 1 78 ? 0.094 3.281 -14.329 1.00 96.12 78 ASN A C 1
ATOM 630 O O . ASN A 1 78 ? -1.099 3.524 -14.508 1.00 96.12 78 ASN A O 1
ATOM 634 N N . SER A 1 79 ? 0.952 4.211 -13.912 1.00 94.56 79 SER A N 1
ATOM 635 C CA . SER A 1 79 ? 0.580 5.575 -13.511 1.00 94.56 79 SER A CA 1
ATOM 636 C C . SER A 1 79 ? -0.032 6.420 -14.630 1.00 94.56 79 SER A C 1
ATOM 638 O O . SER A 1 79 ? -0.638 7.453 -14.357 1.00 94.56 79 SER A O 1
ATOM 640 N N . ARG A 1 80 ? 0.129 5.997 -15.891 1.00 91.94 80 ARG A N 1
ATOM 641 C CA . ARG A 1 80 ? -0.462 6.651 -17.067 1.00 91.94 80 ARG A CA 1
ATOM 642 C C . ARG A 1 80 ? -1.827 6.089 -17.459 1.00 91.94 80 ARG A C 1
ATOM 644 O O . ARG A 1 80 ? -2.451 6.651 -18.351 1.00 91.94 80 ARG A O 1
ATOM 651 N N . GLY A 1 81 ? -2.252 4.972 -16.868 1.00 93.44 81 GLY A N 1
ATOM 652 C CA . GLY A 1 81 ? -3.612 4.458 -17.032 1.00 93.44 81 GLY A CA 1
ATOM 653 C C . GLY A 1 81 ? -4.569 5.134 -16.054 1.00 93.44 81 GLY A C 1
ATOM 654 O O . GLY A 1 81 ? -4.127 5.598 -15.005 1.00 93.44 81 GLY A O 1
ATOM 655 N N . ASP A 1 82 ? -5.864 5.145 -16.372 1.00 93.31 82 ASP A N 1
ATOM 656 C CA . ASP A 1 82 ? -6.899 5.866 -15.613 1.00 93.31 82 ASP A CA 1
ATOM 657 C C . ASP A 1 82 ? -6.831 5.569 -14.104 1.00 93.31 82 ASP A C 1
ATOM 659 O O . ASP A 1 82 ? -6.607 6.469 -13.300 1.00 93.31 82 ASP A O 1
ATOM 663 N N . THR A 1 83 ? -6.863 4.289 -13.713 1.00 94.81 83 THR A N 1
ATOM 664 C CA . THR A 1 83 ? -6.795 3.881 -12.296 1.00 94.81 83 THR A CA 1
ATOM 665 C C . THR A 1 83 ? -5.498 4.311 -11.606 1.00 94.81 83 THR A C 1
ATOM 667 O O . THR A 1 83 ? -5.511 4.704 -10.440 1.00 94.81 83 THR A O 1
ATOM 670 N N . GLY A 1 84 ? -4.361 4.238 -12.305 1.00 95.00 84 GLY A N 1
ATOM 671 C CA . GLY A 1 84 ? -3.073 4.660 -11.754 1.00 95.00 84 GLY A CA 1
ATOM 672 C C . GLY A 1 84 ? -2.977 6.180 -11.606 1.00 95.00 84 GLY A C 1
ATOM 673 O O . GLY A 1 84 ? -2.436 6.670 -10.613 1.00 95.00 84 GLY A O 1
ATOM 674 N N . SER A 1 85 ? -3.539 6.922 -12.562 1.00 94.25 85 SER A N 1
ATOM 675 C CA . SER A 1 85 ? -3.601 8.383 -12.527 1.00 94.25 85 SER A CA 1
ATOM 676 C C . SER A 1 85 ? -4.508 8.877 -11.396 1.00 94.25 85 SER A C 1
ATOM 678 O O . SER A 1 85 ? -4.133 9.771 -10.637 1.00 94.25 85 SER A O 1
ATOM 680 N N . ASP A 1 86 ? -5.659 8.242 -11.196 1.00 94.88 86 ASP A N 1
ATOM 681 C CA . ASP A 1 86 ? -6.557 8.579 -10.092 1.00 94.88 86 ASP A CA 1
ATOM 682 C C . ASP A 1 86 ? -5.908 8.288 -8.732 1.00 94.88 86 ASP A C 1
ATOM 684 O O . ASP A 1 86 ? -5.961 9.116 -7.816 1.00 94.88 86 ASP A O 1
ATOM 688 N N . ALA A 1 87 ? -5.220 7.148 -8.607 1.00 95.62 87 ALA A N 1
ATOM 689 C CA . ALA A 1 87 ? -4.501 6.786 -7.391 1.00 95.62 87 ALA A CA 1
ATOM 690 C C . ALA A 1 87 ? -3.380 7.785 -7.054 1.00 95.62 87 ALA A C 1
ATOM 692 O O . ALA A 1 87 ? -3.276 8.216 -5.902 1.00 95.62 87 ALA A O 1
ATOM 693 N N . ILE A 1 88 ? -2.557 8.195 -8.031 1.00 94.12 88 ILE A N 1
ATOM 694 C CA . ILE A 1 88 ? -1.485 9.170 -7.773 1.00 94.12 88 ILE A CA 1
ATOM 695 C C . ILE A 1 88 ? -2.058 10.541 -7.401 1.00 94.12 88 ILE A C 1
ATOM 697 O O . ILE A 1 88 ? -1.598 11.144 -6.435 1.00 94.12 88 ILE A O 1
ATOM 701 N N . ASN A 1 89 ? -3.108 10.999 -8.088 1.00 94.62 89 ASN A N 1
ATOM 702 C CA . ASN A 1 89 ? -3.740 12.291 -7.811 1.00 94.62 89 ASN A CA 1
ATOM 703 C C . ASN A 1 89 ? -4.403 12.335 -6.428 1.00 94.62 89 ASN A C 1
ATOM 705 O O . ASN A 1 89 ? -4.406 13.381 -5.781 1.00 94.62 89 ASN A O 1
ATOM 709 N N . THR A 1 90 ? -4.934 11.203 -5.966 1.00 96.25 90 THR A N 1
ATOM 710 C CA . THR A 1 90 ? -5.599 11.098 -4.662 1.00 96.25 90 THR A CA 1
ATOM 711 C C . THR A 1 90 ? -4.590 11.018 -3.523 1.00 96.25 90 THR A C 1
ATOM 713 O O . THR A 1 90 ? -4.685 11.761 -2.546 1.00 96.25 90 THR A O 1
ATOM 716 N N . TYR A 1 91 ? -3.617 10.113 -3.635 1.00 96.62 91 TYR A N 1
ATOM 717 C CA . TYR A 1 91 ? -2.785 9.730 -2.496 1.00 96.62 91 TYR A CA 1
ATOM 718 C C . TYR A 1 91 ? -1.426 10.421 -2.462 1.00 96.62 91 TYR A C 1
ATOM 720 O O . TYR A 1 91 ? -0.871 10.588 -1.378 1.00 96.62 91 TYR A O 1
ATOM 728 N N . ASN A 1 92 ? -0.903 10.857 -3.610 1.00 94.12 92 ASN A N 1
ATOM 729 C CA . ASN A 1 92 ? 0.389 11.532 -3.709 1.00 94.12 92 ASN A CA 1
ATOM 730 C C . ASN A 1 92 ? 0.386 12.615 -4.812 1.00 94.12 92 ASN A C 1
ATOM 732 O O . ASN A 1 92 ? 1.114 12.488 -5.804 1.00 94.12 92 ASN A O 1
ATOM 736 N N . PRO A 1 93 ? -0.455 13.663 -4.687 1.00 92.25 93 PRO A N 1
ATOM 737 C CA . PRO A 1 93 ? -0.623 14.673 -5.730 1.00 92.25 93 PRO A CA 1
ATOM 738 C C . PRO A 1 93 ? 0.702 15.375 -6.055 1.00 92.25 93 PRO A C 1
ATOM 740 O O . PRO A 1 93 ? 1.396 15.864 -5.166 1.00 92.25 93 PRO A O 1
ATOM 743 N N . GLY A 1 94 ? 1.045 15.437 -7.346 1.00 85.62 94 GLY A N 1
ATOM 744 C CA . GLY A 1 94 ? 2.328 15.971 -7.826 1.00 85.62 94 GLY A CA 1
ATOM 745 C C . GLY A 1 94 ? 3.507 14.993 -7.729 1.00 85.62 94 GLY A C 1
ATOM 746 O O . GLY A 1 94 ? 4.625 15.360 -8.089 1.00 85.62 94 GLY A O 1
ATOM 747 N N . GLY A 1 95 ? 3.271 13.762 -7.266 1.00 83.88 95 GLY A N 1
ATOM 748 C CA . GLY A 1 95 ? 4.252 12.682 -7.262 1.00 83.88 95 GLY A CA 1
ATOM 749 C C . GLY A 1 95 ? 4.597 12.163 -8.662 1.00 83.88 95 GLY A C 1
ATOM 750 O O . GLY A 1 95 ? 3.978 12.516 -9.666 1.00 83.88 95 GLY A O 1
ATOM 751 N N . GLY A 1 96 ? 5.599 11.285 -8.722 1.00 87.62 96 GLY A N 1
ATOM 752 C CA . GLY A 1 96 ? 6.060 10.633 -9.950 1.00 87.62 96 GLY A CA 1
ATOM 753 C C . GLY A 1 96 ? 6.157 9.117 -9.804 1.00 87.62 96 GLY A C 1
ATOM 754 O O . GLY A 1 96 ? 5.704 8.545 -8.818 1.00 87.62 96 GLY A O 1
ATOM 755 N N . THR A 1 97 ? 6.763 8.447 -10.781 1.00 92.38 97 THR A N 1
ATOM 756 C CA . THR A 1 97 ? 7.057 7.010 -10.684 1.00 92.38 97 THR A CA 1
ATOM 757 C C . THR A 1 97 ? 8.527 6.764 -10.334 1.00 92.38 97 THR A C 1
ATOM 759 O O . THR A 1 97 ? 9.382 7.428 -10.925 1.00 92.38 97 THR A O 1
ATOM 762 N N . PRO A 1 98 ? 8.839 5.789 -9.464 1.00 94.00 98 PRO A N 1
ATOM 763 C CA . PRO A 1 98 ? 7.892 4.962 -8.719 1.00 94.00 98 PRO A CA 1
ATOM 764 C C . PRO A 1 98 ? 7.187 5.754 -7.607 1.00 94.00 98 PRO A C 1
ATOM 766 O O . PRO A 1 98 ? 7.764 6.675 -7.033 1.00 94.00 98 PRO A O 1
ATOM 769 N N . THR A 1 99 ? 5.944 5.389 -7.298 1.00 95.06 99 THR A N 1
ATOM 770 C CA . THR A 1 99 ? 5.260 5.809 -6.064 1.00 95.06 99 THR A CA 1
ATOM 771 C C . THR A 1 99 ? 4.712 4.576 -5.369 1.00 95.06 99 THR A C 1
ATOM 773 O O . THR A 1 99 ? 4.117 3.712 -6.004 1.00 95.06 99 THR A O 1
ATOM 776 N N . THR A 1 100 ? 4.886 4.496 -4.057 1.00 95.56 100 THR A N 1
ATOM 777 C CA . THR A 1 100 ? 4.247 3.472 -3.225 1.00 95.56 100 THR A CA 1
ATOM 778 C C . THR A 1 100 ? 3.220 4.129 -2.320 1.00 95.56 100 THR A C 1
ATOM 780 O O . THR A 1 100 ? 3.482 5.203 -1.778 1.00 95.56 100 THR A O 1
ATOM 783 N N . VAL A 1 101 ? 2.068 3.483 -2.149 1.00 97.69 101 VAL A N 1
ATOM 784 C CA . VAL A 1 101 ? 1.010 3.905 -1.227 1.00 97.69 101 VAL A CA 1
ATOM 785 C C . VAL A 1 101 ? 0.584 2.709 -0.383 1.00 97.69 101 VAL A C 1
ATOM 787 O O . VAL A 1 101 ? 0.302 1.647 -0.925 1.00 97.69 101 VAL A O 1
ATOM 790 N N . ILE A 1 102 ? 0.515 2.887 0.932 1.00 98.44 102 ILE A N 1
ATOM 791 C CA . ILE A 1 102 ? -0.024 1.908 1.879 1.00 98.44 102 ILE A CA 1
ATOM 792 C C . ILE A 1 102 ? -1.250 2.532 2.534 1.00 98.44 102 ILE A C 1
ATOM 794 O O . ILE A 1 102 ? -1.133 3.606 3.122 1.00 98.44 102 ILE A O 1
ATOM 798 N N . ILE A 1 103 ? -2.406 1.883 2.423 1.00 98.69 103 ILE A N 1
ATOM 799 C CA . ILE A 1 103 ? -3.698 2.389 2.900 1.00 98.69 103 ILE A CA 1
ATOM 800 C C . ILE A 1 103 ? -4.288 1.390 3.892 1.00 98.69 103 ILE A C 1
ATOM 802 O O . ILE A 1 103 ? -4.310 0.189 3.628 1.00 98.69 103 ILE A O 1
ATOM 806 N N . THR A 1 104 ? -4.768 1.891 5.026 1.00 98.62 104 THR A N 1
ATOM 807 C CA . THR A 1 104 ? -5.322 1.103 6.131 1.00 98.62 104 THR A CA 1
ATOM 808 C C . THR A 1 104 ? -6.388 1.898 6.896 1.00 98.62 104 THR A C 1
ATOM 810 O O . THR A 1 104 ? -6.720 3.021 6.518 1.00 98.62 104 THR A O 1
ATOM 813 N N . LEU A 1 105 ? -6.917 1.334 7.978 1.00 97.88 105 LEU A N 1
ATOM 814 C CA . LEU A 1 105 ? -7.816 1.990 8.920 1.00 97.88 105 LEU A CA 1
ATOM 815 C C . LEU A 1 105 ? -7.031 2.453 10.145 1.00 97.88 105 LEU A C 1
ATOM 817 O O . LEU A 1 105 ? -6.328 1.666 10.772 1.00 97.88 105 LEU A O 1
ATOM 821 N N . VAL A 1 106 ? -7.153 3.727 10.502 1.00 96.88 106 VAL A N 1
ATOM 822 C CA . VAL A 1 106 ? -6.484 4.316 11.670 1.00 96.88 106 VAL A CA 1
ATOM 823 C C . VAL A 1 106 ? -7.463 5.144 12.490 1.00 96.88 106 VAL A C 1
ATOM 825 O O . VAL A 1 106 ? -8.424 5.695 11.952 1.00 96.88 106 VAL A O 1
ATOM 828 N N . LYS A 1 107 ? -7.196 5.294 13.790 1.00 93.25 107 LYS A N 1
ATOM 829 C CA . LYS A 1 107 ? -7.865 6.319 14.599 1.00 93.25 107 LYS A CA 1
ATOM 830 C C . LYS A 1 107 ? -7.317 7.692 14.256 1.00 93.25 107 LYS A C 1
ATOM 832 O O . LYS A 1 107 ? -6.123 7.953 14.383 1.00 93.25 107 LYS A O 1
ATOM 837 N N . ASP A 1 108 ? -8.211 8.567 13.832 1.00 87.06 108 ASP A N 1
ATOM 838 C CA . ASP A 1 108 ? -7.910 9.963 13.581 1.00 87.06 108 ASP A CA 1
ATOM 839 C C . ASP A 1 108 ? -7.627 10.675 14.910 1.00 87.06 108 ASP A C 1
ATOM 841 O O . ASP A 1 108 ? -8.447 10.653 15.824 1.00 87.06 108 ASP A O 1
ATOM 845 N N . ASN A 1 109 ? -6.454 11.298 15.035 1.00 80.62 109 ASN A N 1
ATOM 846 C CA . ASN A 1 109 ? -6.022 11.891 16.306 1.00 80.62 109 ASN A CA 1
ATOM 847 C C . ASN A 1 109 ? -6.896 13.074 16.756 1.00 80.62 109 ASN A C 1
ATOM 849 O O . ASN A 1 109 ? -6.901 13.403 17.939 1.00 80.62 109 ASN A O 1
ATOM 853 N N . GLU A 1 110 ? -7.596 13.734 15.829 1.00 83.00 110 GLU A N 1
ATOM 854 C CA . GLU A 1 110 ? -8.422 14.906 16.130 1.00 83.00 110 GLU A CA 1
ATOM 855 C C . GLU A 1 110 ? -9.837 14.503 16.546 1.00 83.00 110 GLU A C 1
ATOM 857 O O . GLU A 1 110 ? -10.392 15.046 17.499 1.00 83.00 110 GLU A O 1
ATOM 862 N N . THR A 1 111 ? -10.424 13.544 15.832 1.00 85.44 111 THR A N 1
ATOM 863 C CA . THR A 1 111 ? -11.824 13.137 16.017 1.00 85.44 111 THR A CA 1
ATOM 864 C C . THR A 1 111 ? -11.993 11.864 16.835 1.00 85.44 111 THR A C 1
ATOM 866 O O . THR A 1 111 ? -13.098 11.586 17.290 1.00 85.44 111 THR A O 1
ATOM 869 N N . ASN A 1 112 ? -10.920 11.093 17.033 1.00 86.50 112 ASN A N 1
ATOM 870 C CA . ASN A 1 112 ? -10.910 9.762 17.648 1.00 86.50 112 ASN A CA 1
ATOM 871 C C . ASN A 1 112 ? -11.777 8.714 16.915 1.00 86.50 112 ASN A C 1
ATOM 873 O O . ASN A 1 112 ? -11.947 7.596 17.404 1.00 86.50 112 ASN A O 1
ATOM 877 N N . ASN A 1 113 ? -12.293 9.055 15.731 1.00 92.44 113 ASN A N 1
ATOM 878 C CA . ASN A 1 113 ? -13.044 8.153 14.868 1.00 92.44 113 ASN A CA 1
ATOM 879 C C . ASN A 1 113 ? -12.086 7.341 13.991 1.00 92.44 113 ASN A C 1
ATOM 881 O O . ASN A 1 113 ? -11.014 7.822 13.611 1.00 92.44 113 ASN A O 1
ATOM 885 N N . VAL A 1 114 ? -12.490 6.124 13.630 1.00 96.25 114 VAL A N 1
ATOM 886 C CA . VAL A 1 114 ? -11.756 5.323 12.646 1.00 96.25 114 VAL A CA 1
ATOM 887 C C . VAL A 1 114 ? -11.961 5.912 11.252 1.00 96.25 114 VAL A C 1
ATOM 889 O O . VAL A 1 114 ? -13.087 6.178 10.836 1.00 96.25 114 VAL A O 1
ATOM 892 N N . ARG A 1 115 ? -10.860 6.133 10.531 1.00 96.12 115 ARG A N 1
ATOM 893 C CA . ARG A 1 115 ? -10.834 6.656 9.163 1.00 96.12 115 ARG A CA 1
ATOM 894 C C . ARG A 1 115 ? -9.879 5.854 8.295 1.00 96.12 115 ARG A C 1
ATOM 896 O O . ARG A 1 115 ? -8.946 5.227 8.794 1.00 96.12 115 ARG A O 1
ATOM 903 N N . ILE A 1 116 ? -10.072 5.954 6.983 1.00 97.31 116 ILE A N 1
ATOM 904 C CA . ILE A 1 116 ? -9.067 5.518 6.018 1.00 97.31 116 ILE A CA 1
ATOM 905 C C . ILE A 1 116 ? -7.846 6.433 6.160 1.00 97.31 116 ILE A C 1
ATOM 907 O O . ILE A 1 116 ? -7.942 7.655 6.026 1.00 97.31 116 ILE A O 1
ATOM 911 N N . GLY A 1 117 ? -6.699 5.828 6.454 1.00 97.25 117 GLY A N 1
ATOM 912 C CA . GLY A 1 117 ? -5.407 6.486 6.537 1.00 97.25 117 GLY A CA 1
ATOM 913 C C . GLY A 1 117 ? -4.440 5.940 5.495 1.00 97.25 117 GLY A C 1
ATOM 914 O O . GLY A 1 117 ? -4.482 4.754 5.172 1.00 97.25 117 GLY A O 1
ATOM 915 N N . TRP A 1 118 ? -3.542 6.777 4.975 1.00 97.88 118 TRP A N 1
ATOM 916 C CA . TRP A 1 118 ? -2.525 6.323 4.024 1.00 97.88 118 TRP A CA 1
ATOM 917 C C . TRP A 1 118 ? -1.145 6.917 4.269 1.00 97.88 118 TRP A C 1
ATOM 919 O O . TRP A 1 118 ? -0.986 8.019 4.786 1.00 97.88 118 TRP A O 1
ATOM 929 N N . TYR A 1 119 ? -0.130 6.174 3.855 1.00 96.44 119 TYR A N 1
ATOM 930 C CA . TYR A 1 119 ? 1.241 6.639 3.742 1.00 96.44 119 TYR A CA 1
ATOM 931 C C . TYR A 1 119 ? 1.687 6.489 2.296 1.00 96.44 119 TYR A C 1
ATOM 933 O O . TYR A 1 119 ? 1.463 5.443 1.688 1.00 96.44 119 TYR A O 1
ATOM 941 N N . SER A 1 120 ? 2.330 7.515 1.748 1.00 94.94 120 SER A N 1
ATOM 942 C CA . SER A 1 120 ? 2.850 7.486 0.387 1.00 94.94 120 SER A CA 1
ATOM 943 C C . SER A 1 120 ? 4.233 8.105 0.299 1.00 94.94 120 SER A C 1
ATOM 945 O O . SER A 1 120 ? 4.538 9.070 0.999 1.00 94.94 120 SER A O 1
ATOM 947 N N . PHE A 1 121 ? 5.041 7.597 -0.623 1.00 92.31 121 PHE A N 1
ATOM 948 C CA . PHE A 1 121 ? 6.308 8.210 -1.006 1.00 92.31 121 PHE A CA 1
ATOM 949 C C . PHE A 1 121 ? 6.536 8.042 -2.508 1.00 92.31 121 PHE A C 1
ATOM 951 O O . PHE A 1 121 ? 6.143 7.031 -3.095 1.00 92.31 121 PHE A O 1
ATOM 958 N N . ALA A 1 122 ? 7.157 9.052 -3.118 1.00 89.75 122 ALA A N 1
ATOM 959 C CA . ALA A 1 122 ? 7.600 9.026 -4.507 1.00 89.75 122 ALA A CA 1
ATOM 960 C C . ALA A 1 122 ? 9.123 8.961 -4.572 1.00 89.75 122 ALA A C 1
ATOM 962 O O . ALA A 1 122 ? 9.812 9.576 -3.759 1.00 89.75 122 ALA A O 1
ATOM 963 N N . GLY A 1 123 ? 9.616 8.294 -5.609 1.00 77.44 123 GLY A N 1
ATOM 964 C CA . GLY A 1 123 ? 11.032 8.177 -5.897 1.00 77.44 123 GLY A CA 1
ATOM 965 C C . GLY A 1 123 ? 11.695 7.019 -5.159 1.00 77.44 123 GLY A C 1
ATOM 966 O O . GLY A 1 123 ? 11.294 6.607 -4.074 1.00 77.44 123 GLY A O 1
ATOM 967 N N . TYR A 1 124 ? 12.746 6.517 -5.793 1.00 66.56 124 TYR A N 1
ATOM 968 C CA . TYR A 1 124 ? 13.696 5.580 -5.217 1.00 66.56 124 TYR A CA 1
ATOM 969 C C . TYR A 1 124 ? 15.024 6.332 -5.074 1.00 66.56 124 TYR A C 1
ATOM 971 O O . TYR A 1 124 ? 15.959 6.155 -5.852 1.00 66.56 124 TYR A O 1
ATOM 979 N N . GLU A 1 125 ? 15.086 7.288 -4.147 1.00 57.50 125 GLU A N 1
ATOM 980 C CA . GLU A 1 125 ? 16.341 7.992 -3.881 1.00 57.50 125 GLU A CA 1
ATOM 981 C C . GLU A 1 125 ? 17.167 7.179 -2.884 1.00 57.50 125 GLU A C 1
ATOM 983 O O . GLU A 1 125 ? 16.832 7.078 -1.705 1.00 57.50 125 GLU A O 1
ATOM 988 N N . SER A 1 126 ? 18.258 6.578 -3.370 1.00 55.19 126 SER A N 1
ATOM 989 C CA . SER A 1 126 ? 19.317 5.964 -2.551 1.00 55.19 126 SER A CA 1
ATOM 990 C C . SER A 1 126 ? 18.813 5.013 -1.449 1.00 55.19 126 SER A C 1
ATOM 992 O O . SER A 1 126 ? 19.297 5.055 -0.318 1.00 55.19 126 SER A O 1
ATOM 994 N N . GLY A 1 127 ? 17.819 4.172 -1.754 1.00 56.28 127 GLY A N 1
ATOM 995 C CA . GLY A 1 127 ? 17.282 3.194 -0.801 1.00 56.28 127 GLY A CA 1
ATOM 996 C C . GLY A 1 127 ? 16.409 3.789 0.310 1.00 56.28 127 GLY A C 1
ATOM 997 O O . GLY A 1 127 ? 16.323 3.196 1.385 1.00 56.28 127 GLY A O 1
ATOM 998 N N . SER A 1 128 ? 15.785 4.951 0.081 1.00 62.66 128 SER A N 1
ATOM 999 C CA . SER A 1 128 ? 14.827 5.568 1.006 1.00 62.66 128 SER A CA 1
ATOM 1000 C C . SER A 1 128 ? 13.386 5.499 0.473 1.00 62.66 128 SER A C 1
ATOM 1002 O O . SER A 1 128 ? 13.145 5.938 -0.649 1.00 62.66 128 SER A O 1
ATOM 1004 N N . PRO A 1 129 ? 12.422 5.005 1.274 1.00 77.81 129 PRO A N 1
ATOM 1005 C CA . PRO A 1 129 ? 12.628 4.310 2.539 1.00 77.81 129 PRO A CA 1
ATOM 1006 C C . PRO A 1 129 ? 13.340 2.966 2.337 1.00 77.81 129 PRO A C 1
ATOM 1008 O O . PRO A 1 129 ? 13.184 2.302 1.312 1.00 77.81 129 PRO A O 1
ATOM 1011 N N . THR A 1 130 ? 14.094 2.534 3.349 1.00 89.75 130 THR A N 1
ATOM 1012 C CA . THR A 1 130 ? 14.735 1.213 3.318 1.00 89.75 130 THR A CA 1
ATOM 1013 C C . THR A 1 130 ? 13.676 0.114 3.276 1.00 89.75 130 THR A C 1
ATOM 1015 O O . THR A 1 130 ? 12.569 0.287 3.790 1.00 89.75 130 THR A O 1
ATOM 1018 N N . MET A 1 131 ? 14.008 -1.064 2.742 1.00 91.69 131 MET A N 1
ATOM 1019 C CA . MET A 1 131 ? 13.060 -2.187 2.729 1.00 91.69 131 MET A CA 1
ATOM 1020 C C . MET A 1 131 ? 12.606 -2.595 4.138 1.00 91.69 131 MET A C 1
ATOM 1022 O O . MET A 1 131 ? 11.459 -2.988 4.322 1.00 91.69 131 MET A O 1
ATOM 1026 N N . SER A 1 132 ? 13.465 -2.451 5.152 1.00 92.44 132 SER A N 1
ATOM 1027 C CA . SER A 1 132 ? 13.081 -2.659 6.555 1.00 92.44 132 SER A CA 1
ATOM 1028 C C . SER A 1 132 ? 12.068 -1.620 7.041 1.00 92.44 132 SER A C 1
ATOM 1030 O O . SER A 1 132 ? 11.144 -1.967 7.770 1.00 92.44 132 SER A O 1
ATOM 1032 N N . TYR A 1 133 ? 12.208 -0.359 6.623 1.00 92.44 133 TYR A N 1
ATOM 1033 C CA . TYR A 1 133 ? 11.226 0.679 6.928 1.00 92.44 133 TYR A CA 1
ATOM 1034 C C . TYR A 1 133 ? 9.897 0.410 6.221 1.00 92.44 133 TYR A C 1
ATOM 1036 O O . TYR A 1 133 ? 8.852 0.462 6.861 1.00 92.44 133 TYR A O 1
ATOM 1044 N N . LEU A 1 134 ? 9.925 0.052 4.933 1.00 94.06 134 LEU A N 1
ATOM 1045 C CA . LEU A 1 134 ? 8.717 -0.304 4.189 1.00 94.06 134 LEU A CA 1
ATOM 1046 C C . LEU A 1 134 ? 7.997 -1.503 4.826 1.00 94.06 134 LEU A C 1
ATOM 1048 O O . LEU A 1 134 ? 6.788 -1.443 5.027 1.00 94.06 134 LEU A O 1
ATOM 1052 N N . LYS A 1 135 ? 8.732 -2.549 5.231 1.00 95.75 135 LYS A N 1
ATOM 1053 C CA . LYS A 1 135 ? 8.168 -3.674 5.998 1.00 95.75 135 LYS A CA 1
ATOM 1054 C C . LYS A 1 135 ? 7.494 -3.211 7.281 1.00 95.75 135 LYS A C 1
ATOM 1056 O O . LYS A 1 135 ? 6.373 -3.626 7.539 1.00 95.75 135 LYS A O 1
ATOM 1061 N N . ASN A 1 136 ? 8.139 -2.323 8.039 1.00 96.06 136 ASN A N 1
ATOM 1062 C CA . ASN A 1 136 ? 7.541 -1.771 9.249 1.00 96.06 136 ASN A CA 1
ATOM 1063 C C . ASN A 1 136 ? 6.242 -1.010 8.946 1.00 96.06 136 ASN A C 1
ATOM 1065 O O . ASN A 1 136 ? 5.272 -1.154 9.681 1.00 96.06 136 ASN A O 1
ATOM 1069 N N . VAL A 1 137 ? 6.187 -0.230 7.861 1.00 97.06 137 VAL A N 1
ATOM 1070 C CA . VAL A 1 137 ? 4.955 0.466 7.452 1.00 97.06 137 VAL A CA 1
ATOM 1071 C C . VAL A 1 137 ? 3.846 -0.529 7.105 1.00 97.06 137 VAL A C 1
ATOM 1073 O O . VAL A 1 137 ? 2.724 -0.338 7.563 1.00 97.06 137 VAL A O 1
ATOM 1076 N N . ILE A 1 138 ? 4.145 -1.595 6.356 1.00 97.94 138 ILE A N 1
ATOM 1077 C CA . ILE A 1 138 ? 3.167 -2.644 6.006 1.00 97.94 138 ILE A CA 1
ATOM 1078 C C . ILE A 1 138 ? 2.660 -3.348 7.268 1.00 97.94 138 ILE A C 1
ATOM 1080 O O . ILE A 1 138 ? 1.459 -3.447 7.479 1.00 97.94 138 ILE A O 1
ATOM 1084 N N . GLU A 1 139 ? 3.565 -3.789 8.140 1.00 98.06 139 GLU A N 1
ATOM 1085 C CA . GLU A 1 139 ? 3.217 -4.482 9.389 1.00 98.06 139 GLU A CA 1
ATOM 1086 C C . GLU A 1 139 ? 2.418 -3.579 10.334 1.00 98.06 139 GLU A C 1
ATOM 1088 O O . GLU A 1 139 ? 1.475 -4.022 10.982 1.00 98.06 139 GLU A O 1
ATOM 1093 N N . SER A 1 140 ? 2.735 -2.284 10.359 1.00 98.12 140 SER A N 1
ATOM 1094 C CA . SER A 1 140 ? 1.951 -1.292 11.096 1.00 98.12 140 SER A CA 1
ATOM 1095 C C . SER A 1 140 ? 0.580 -1.074 10.478 1.00 98.12 140 SER A C 1
ATOM 1097 O O . SER A 1 140 ? -0.384 -0.894 11.210 1.00 98.12 140 SER A O 1
ATOM 1099 N N . ALA A 1 141 ? 0.477 -1.086 9.149 1.00 98.50 141 ALA A N 1
ATOM 1100 C CA . ALA A 1 141 ? -0.799 -0.958 8.466 1.00 98.50 141 ALA A CA 1
ATOM 1101 C C . ALA A 1 141 ? -1.729 -2.128 8.798 1.00 98.50 141 ALA A C 1
ATOM 1103 O O . ALA A 1 141 ? -2.889 -1.877 9.105 1.00 98.50 141 ALA A O 1
ATOM 1104 N N . ILE A 1 142 ? -1.211 -3.360 8.796 1.00 98.56 142 ILE A N 1
ATOM 1105 C CA . ILE A 1 142 ? -1.946 -4.563 9.217 1.00 98.56 142 ILE A CA 1
ATOM 1106 C C . ILE A 1 142 ? -2.381 -4.423 10.681 1.00 98.56 142 ILE A C 1
ATOM 1108 O O . ILE A 1 142 ? -3.565 -4.503 10.978 1.00 98.56 142 ILE A O 1
ATOM 1112 N N . TYR A 1 143 ? -1.451 -4.077 11.578 1.00 98.00 143 TYR A N 1
ATOM 1113 C CA . TYR A 1 143 ? -1.760 -3.860 12.994 1.00 98.00 143 TYR A CA 1
ATOM 1114 C C . TYR A 1 143 ? -2.890 -2.840 13.208 1.00 98.00 143 TYR A C 1
ATOM 1116 O O . TYR A 1 143 ? -3.840 -3.104 13.939 1.00 98.00 143 TYR A O 1
ATOM 1124 N N . HIS A 1 144 ? -2.816 -1.669 12.566 1.00 97.44 144 HIS A N 1
ATOM 1125 C CA . HIS A 1 144 ? -3.867 -0.659 12.711 1.00 97.44 144 HIS A CA 1
ATOM 1126 C C . HIS A 1 144 ? -5.191 -1.113 12.102 1.00 97.44 144 HIS A C 1
ATOM 1128 O O . HIS A 1 144 ? -6.237 -0.786 12.654 1.00 97.44 144 HIS A O 1
ATOM 1134 N N . TYR A 1 145 ? -5.164 -1.863 11.002 1.00 98.31 145 TYR A N 1
ATOM 1135 C CA . TYR A 1 145 ? -6.377 -2.421 10.421 1.00 98.31 145 TYR A CA 1
ATOM 1136 C C . TYR A 1 145 ? -7.099 -3.321 11.429 1.00 98.31 145 TYR A C 1
ATOM 1138 O O . TYR A 1 145 ? -8.262 -3.067 11.741 1.00 98.31 145 TYR A O 1
ATOM 1146 N N . ASP A 1 146 ? -6.389 -4.291 12.005 1.00 97.44 146 ASP A N 1
ATOM 1147 C CA . ASP A 1 146 ? -6.948 -5.260 12.953 1.00 97.44 146 ASP A CA 1
ATOM 1148 C C . ASP A 1 146 ? -7.541 -4.583 14.196 1.00 97.44 146 ASP A C 1
ATOM 1150 O O . ASP A 1 146 ? -8.643 -4.915 14.639 1.00 97.44 146 ASP A O 1
ATOM 1154 N N . GLU A 1 147 ? -6.850 -3.573 14.729 1.00 96.62 147 GLU A N 1
ATOM 1155 C CA . GLU A 1 147 ? -7.294 -2.830 15.915 1.00 96.62 147 GLU A CA 1
ATOM 1156 C C . GLU A 1 147 ? -8.544 -1.971 15.660 1.00 96.62 147 GLU A C 1
ATOM 1158 O O . GLU A 1 147 ? -9.316 -1.690 16.585 1.00 96.62 147 GLU A O 1
ATOM 1163 N N . ASN A 1 148 ? -8.749 -1.521 14.418 1.00 96.75 148 ASN A N 1
ATOM 1164 C CA . ASN A 1 148 ? -9.731 -0.484 14.101 1.00 96.75 148 ASN A CA 1
ATOM 1165 C C . ASN A 1 148 ? -10.919 -0.975 13.269 1.00 96.75 148 ASN A C 1
ATOM 1167 O O . ASN A 1 148 ? -11.974 -0.344 13.321 1.00 96.75 148 ASN A O 1
ATOM 1171 N N . MET A 1 149 ? -10.799 -2.091 12.545 1.00 95.88 149 MET A N 1
ATOM 1172 C CA . MET A 1 149 ? -11.833 -2.577 11.622 1.00 95.88 149 MET A CA 1
ATOM 1173 C C . MET A 1 149 ? -13.200 -2.758 12.299 1.00 95.88 149 MET A C 1
ATOM 1175 O O . MET A 1 149 ? -14.223 -2.349 11.760 1.00 95.88 149 MET A O 1
ATOM 1179 N N . SER A 1 150 ? -13.230 -3.278 13.530 1.00 95.25 150 SER A N 1
ATOM 1180 C CA . SER A 1 150 ? -14.476 -3.466 14.298 1.00 95.25 150 SER A CA 1
ATOM 1181 C C . SER A 1 150 ? -15.233 -2.171 14.636 1.00 95.25 150 SER A C 1
ATOM 1183 O O . SER A 1 150 ? -16.409 -2.225 14.990 1.00 95.25 150 SER A O 1
ATOM 1185 N N . GLN A 1 151 ? -14.563 -1.020 14.555 1.00 95.19 151 GLN A N 1
ATOM 1186 C CA . GLN A 1 151 ? -15.088 0.309 14.886 1.00 95.19 151 GLN A CA 1
ATOM 1187 C C . GLN A 1 151 ? -15.275 1.187 13.639 1.00 95.19 151 GLN A C 1
ATOM 1189 O O . GLN A 1 151 ? -15.630 2.358 13.767 1.00 95.19 151 GLN A O 1
ATOM 1194 N N . TRP A 1 152 ? -14.993 0.668 12.440 1.00 95.06 152 TRP A N 1
ATOM 1195 C CA . TRP A 1 152 ? -15.096 1.448 11.214 1.00 95.06 152 TRP A CA 1
ATOM 1196 C C . TRP A 1 152 ? -16.546 1.533 10.732 1.00 95.06 152 TRP A C 1
ATOM 1198 O O . TRP A 1 152 ? -17.102 0.577 10.194 1.00 95.06 152 TRP A O 1
ATOM 1208 N N . GLU A 1 153 ? -17.156 2.701 10.924 1.00 86.19 153 GLU A N 1
ATOM 1209 C CA . GLU A 1 153 ? -18.472 3.031 10.375 1.00 86.19 153 GLU A CA 1
ATOM 1210 C C . GLU A 1 153 ? -18.308 3.540 8.933 1.00 86.19 153 GLU A C 1
ATOM 1212 O O . GLU A 1 153 ? -17.663 4.566 8.700 1.00 86.19 153 GLU A O 1
ATOM 1217 N N . THR A 1 154 ? -18.846 2.784 7.970 1.00 69.81 154 THR A N 1
ATOM 1218 C CA . THR A 1 154 ? -18.774 3.066 6.523 1.00 69.81 154 THR A CA 1
ATOM 1219 C C . THR A 1 154 ? -19.947 3.884 6.021 1.00 69.81 154 THR A C 1
ATOM 1221 O O . THR A 1 154 ? -21.088 3.517 6.389 1.00 69.81 154 THR A O 1
#

Secondary structure (DSSP, 8-state):
---------B-------HHHHHHHHTT-EEEEEEE-TT-HHHHHHHHHHHHTTSEES-GGG-EE-GGGTTTEEEEEEETTSHHHHHHHHHHSTT--SSEEEEEEEEE-TTT-SEEEEEEEEE--BTTBS-HHHHHHHHHHHHHHHHHHGGG---

Foldseek 3Di:
DDQDFDDPWDFDDFDDDPVQVVCLVVQAWEKEWEAAPPPPQSQVVVVQCVVLQQWDDGLVDIAGGPVCNRHYGYDRDHCPDPVNVVVCCGAPNPADPGKIKIWAWAQDPPPRAIGITMDMDHTDPPCVPPSVVVVSNNVSRSVRRVVHVVRHDD

Radius of gyration: 14.65 Å; chains: 1; bounding box: 38×31×39 Å

pLDDT: mean 92.77, std 8.31, range [55.19, 98.81]

Sequence (154 aa):
PEFTPFKGFLTKNVSHPDWVVDTLKDGKIVFIFLWSPRCKPCDEQWNDMKSAGIVRGIEENGEIGDKYNDDVKLFSLNSRGDTGSDAINTYNPGGGTPTTVIITLVKDNETNNVRIGWYSFAGYESGSPTMSYLKNVIESAIYHYDENMSQWET